Protein AF-A0A8G2F8Q6-F1 (afdb_monomer_lite)

pLDDT: mean 84.45, std 9.4, range [53.5, 96.81]

Sequence (62 aa):
MPHPSANSSWFTFDTPAHSDLRVYAFSGTEEVHKPYEFEIELVHDSACLDFAELLGRPACLG

Secondary structure (DSSP, 8-state):
-PPPPTTS-SSBEE-SS-TT-EEEEEEEE--TTS--EEEEEEE-S-S----TTTTTS--EE-

Organism: Desulfomicrobium norvegicum (strain DSM 1741 / NCIMB 8310) (NCBI:txid52561)

Structure (mmCIF, N/CA/C/O backbone):
data_AF-A0A8G2F8Q6-F1
#
_entry.id   AF-A0A8G2F8Q6-F1
#
loop_
_atom_site.group_PDB
_atom_site.id
_atom_site.type_symbol
_atom_site.label_atom_id
_atom_site.label_alt_id
_atom_site.label_comp_id
_atom_site.label_asym_id
_atom_site.label_entity_id
_atom_site.label_seq_id
_atom_site.pdbx_PDB_ins_code
_atom_site.Cartn_x
_atom_site.Cartn_y
_atom_site.Cartn_z
_atom_site.occupancy
_atom_site.B_iso_or_equiv
_atom_site.auth_seq_id
_atom_site.auth_comp_id
_atom_site.auth_asym_id
_atom_site.auth_atom_id
_atom_site.pdbx_PDB_model_num
ATOM 1 N N . MET A 1 1 ? 7.721 18.852 8.788 1.00 53.50 1 MET A N 1
ATOM 2 C CA . MET A 1 1 ? 8.391 17.593 8.404 1.00 53.50 1 MET A CA 1
ATOM 3 C C . MET A 1 1 ? 9.263 17.870 7.189 1.00 53.50 1 MET A C 1
ATOM 5 O O . MET A 1 1 ? 8.858 18.715 6.395 1.00 53.50 1 MET A O 1
ATOM 9 N N . PRO A 1 2 ? 10.462 17.275 7.070 1.00 59.12 2 PRO A N 1
ATOM 10 C CA . PRO A 1 2 ? 11.276 17.423 5.867 1.00 59.12 2 PRO A CA 1
ATOM 11 C C . PRO A 1 2 ? 10.503 16.886 4.658 1.00 59.12 2 PRO A C 1
ATOM 13 O O . PRO A 1 2 ? 9.868 15.842 4.755 1.00 59.12 2 PRO A O 1
ATOM 16 N N . HIS A 1 3 ? 10.530 17.623 3.549 1.00 68.12 3 HIS A N 1
ATOM 17 C CA . HIS A 1 3 ? 9.954 17.165 2.289 1.00 68.12 3 HIS A CA 1
ATOM 18 C C . HIS A 1 3 ? 10.897 16.099 1.703 1.00 68.12 3 HIS A C 1
ATOM 20 O O . HIS A 1 3 ? 12.078 16.405 1.512 1.00 68.12 3 HIS A O 1
ATOM 26 N N . PRO A 1 4 ? 10.441 14.863 1.442 1.00 68.00 4 PRO A N 1
ATOM 27 C CA . PRO A 1 4 ? 11.236 13.863 0.766 1.00 68.00 4 PRO A CA 1
ATOM 28 C C . PRO A 1 4 ? 11.587 14.379 -0.627 1.00 68.00 4 PRO A C 1
ATOM 30 O O . PRO A 1 4 ? 10.922 15.253 -1.192 1.00 68.00 4 PRO A O 1
ATOM 33 N N . SER A 1 5 ? 12.687 13.881 -1.179 1.00 74.75 5 SER A N 1
ATOM 34 C CA . SER A 1 5 ? 13.040 14.223 -2.553 1.00 74.75 5 SER A CA 1
ATOM 35 C C . SER A 1 5 ? 11.917 13.788 -3.504 1.00 74.75 5 SER A C 1
ATOM 37 O O . SER A 1 5 ? 11.154 12.884 -3.176 1.00 74.75 5 SER A O 1
ATOM 39 N N . ALA A 1 6 ? 11.826 14.385 -4.695 1.00 68.50 6 ALA A N 1
ATOM 40 C CA . ALA A 1 6 ? 10.804 14.007 -5.680 1.00 68.50 6 ALA A CA 1
ATOM 41 C C . ALA A 1 6 ? 10.804 12.499 -6.018 1.00 68.50 6 ALA A C 1
ATOM 43 O O . ALA A 1 6 ? 9.788 11.967 -6.446 1.00 68.50 6 ALA A O 1
ATOM 44 N N . ASN A 1 7 ? 11.930 11.814 -5.789 1.00 70.62 7 ASN A N 1
ATOM 45 C CA . ASN A 1 7 ? 12.111 10.387 -6.053 1.00 70.62 7 ASN A CA 1
ATOM 46 C C . ASN A 1 7 ? 11.974 9.522 -4.789 1.00 70.62 7 ASN A C 1
ATOM 48 O O . ASN A 1 7 ? 12.401 8.369 -4.782 1.00 70.62 7 ASN A O 1
ATOM 52 N N . SER A 1 8 ? 11.462 10.077 -3.692 1.00 70.00 8 SER A N 1
ATOM 53 C CA . SER A 1 8 ? 11.331 9.383 -2.415 1.00 70.00 8 SER A CA 1
ATOM 54 C C . SER A 1 8 ? 9.884 9.459 -1.944 1.00 70.00 8 SER A C 1
ATOM 56 O O . SER A 1 8 ? 9.322 10.546 -1.822 1.00 70.00 8 SER A O 1
ATOM 58 N N . SER A 1 9 ? 9.283 8.303 -1.675 1.00 73.25 9 SER A N 1
ATOM 59 C CA . SER A 1 9 ? 7.934 8.239 -1.119 1.00 73.25 9 SER A CA 1
ATOM 60 C C . SER A 1 9 ? 7.916 8.793 0.310 1.00 73.25 9 SER A C 1
ATOM 62 O O . SER A 1 9 ? 8.871 8.619 1.067 1.00 73.25 9 SER A O 1
ATOM 64 N N . TRP A 1 10 ? 6.823 9.466 0.677 1.00 75.12 10 TRP A N 1
ATOM 65 C CA . TRP A 1 10 ? 6.566 9.882 2.062 1.00 75.12 10 TRP A CA 1
ATOM 66 C C . TRP A 1 10 ? 6.228 8.698 2.972 1.00 75.12 10 TRP A C 1
ATOM 68 O O . TRP A 1 10 ? 6.491 8.774 4.168 1.00 75.12 10 TRP A O 1
ATOM 78 N N . PHE A 1 11 ? 5.658 7.642 2.384 1.00 82.06 11 PHE A N 1
ATOM 79 C CA . PHE A 1 11 ? 5.209 6.427 3.054 1.00 82.06 11 PHE A CA 1
ATOM 80 C C . PHE A 1 11 ? 5.579 5.192 2.226 1.00 82.06 11 PHE A C 1
ATOM 82 O O . PHE A 1 11 ? 5.664 5.277 0.995 1.00 82.06 11 PHE A O 1
ATOM 89 N N . THR A 1 12 ? 5.761 4.048 2.877 1.00 86.31 12 THR A N 1
ATOM 90 C CA . THR A 1 12 ? 5.873 2.738 2.215 1.00 86.31 12 THR A CA 1
ATOM 91 C C . THR A 1 12 ? 4.520 2.036 2.161 1.00 86.31 12 THR A C 1
ATOM 93 O O . THR A 1 12 ? 3.626 2.336 2.949 1.00 86.31 12 THR A O 1
ATOM 96 N N . PHE A 1 13 ? 4.352 1.116 1.208 1.00 88.69 13 PHE A N 1
ATOM 97 C CA . PHE A 1 13 ? 3.170 0.261 1.109 1.00 88.69 13 PHE A CA 1
ATOM 98 C C . PHE A 1 13 ? 3.577 -1.187 1.372 1.00 88.69 13 PHE A C 1
ATOM 100 O O . PHE A 1 13 ? 4.091 -1.869 0.488 1.00 88.69 13 PHE A O 1
ATOM 107 N N . ASP A 1 14 ? 3.353 -1.647 2.599 1.00 88.19 14 ASP A N 1
ATOM 108 C CA . ASP A 1 14 ? 3.724 -2.991 3.021 1.00 88.19 14 ASP A CA 1
ATOM 109 C C . ASP A 1 14 ? 2.553 -3.951 2.807 1.00 88.19 14 ASP A C 1
ATOM 111 O O . ASP A 1 14 ? 1.484 -3.836 3.417 1.00 88.19 14 ASP A O 1
ATOM 115 N N . THR A 1 15 ? 2.774 -4.934 1.939 1.00 83.19 15 THR A N 1
ATOM 116 C CA . THR A 1 15 ? 1.823 -6.001 1.630 1.00 83.19 15 THR A CA 1
ATOM 117 C C . THR A 1 15 ? 2.549 -7.347 1.548 1.00 83.19 15 THR A C 1
ATOM 119 O O . THR A 1 15 ? 3.694 -7.397 1.095 1.00 83.19 15 THR A O 1
ATOM 122 N N . PRO A 1 16 ? 1.912 -8.465 1.946 1.00 75.94 16 PRO A N 1
ATOM 123 C CA . PRO A 1 16 ? 2.519 -9.792 1.843 1.00 75.94 16 PRO A CA 1
ATOM 124 C C . PRO A 1 16 ? 2.853 -10.236 0.410 1.00 75.94 16 PRO A C 1
ATOM 126 O O . PRO A 1 16 ? 3.655 -11.151 0.247 1.00 75.94 16 PRO A O 1
ATOM 129 N N . ALA A 1 17 ? 2.211 -9.646 -0.605 1.00 73.19 17 ALA A N 1
ATOM 130 C CA . ALA A 1 17 ? 2.280 -10.118 -1.990 1.00 73.19 17 ALA A CA 1
ATOM 131 C C . ALA A 1 17 ? 3.333 -9.395 -2.850 1.00 73.19 17 ALA A C 1
ATOM 133 O O . ALA A 1 17 ? 3.951 -10.015 -3.708 1.00 73.19 17 ALA A O 1
ATOM 134 N N . HIS A 1 18 ? 3.558 -8.096 -2.624 1.00 72.31 18 HIS A N 1
ATOM 135 C CA . HIS A 1 18 ? 4.362 -7.250 -3.520 1.00 72.31 18 HIS A CA 1
ATOM 136 C C . HIS A 1 18 ? 5.158 -6.203 -2.737 1.00 72.31 18 HIS A C 1
ATOM 138 O O . HIS A 1 18 ? 4.645 -5.127 -2.438 1.00 72.31 18 HIS A O 1
ATOM 144 N N . SER A 1 19 ? 6.420 -6.502 -2.427 1.00 71.31 19 SER A N 1
ATOM 145 C CA . SER A 1 19 ? 7.306 -5.609 -1.657 1.00 71.31 19 SER A CA 1
ATOM 146 C C . SER A 1 19 ? 7.768 -4.362 -2.412 1.00 71.31 19 SER A C 1
ATOM 148 O O . SER A 1 19 ? 8.300 -3.436 -1.806 1.00 71.31 19 SER A O 1
ATOM 150 N N . ASP A 1 20 ? 7.592 -4.339 -3.732 1.00 85.44 20 ASP A N 1
ATOM 151 C CA . ASP A 1 20 ? 8.263 -3.371 -4.602 1.00 85.44 20 ASP A CA 1
ATOM 152 C C . ASP A 1 20 ? 7.326 -2.229 -5.044 1.00 85.44 20 ASP A C 1
ATOM 154 O O . ASP A 1 20 ? 7.737 -1.318 -5.771 1.00 85.44 20 ASP A O 1
ATOM 158 N N . LEU A 1 21 ? 6.059 -2.263 -4.609 1.00 87.56 21 LEU A N 1
ATOM 159 C CA . LEU A 1 21 ? 5.085 -1.193 -4.825 1.00 87.56 21 LEU A CA 1
ATOM 160 C C . LEU A 1 21 ? 5.490 0.054 -4.034 1.00 87.56 21 LEU A C 1
ATOM 162 O O . LEU A 1 21 ? 5.749 -0.001 -2.834 1.00 87.56 21 LEU A O 1
ATOM 166 N N . ARG A 1 22 ? 5.500 1.207 -4.703 1.00 87.94 22 ARG A N 1
ATOM 167 C CA . ARG A 1 22 ? 5.820 2.499 -4.081 1.00 87.94 22 ARG A CA 1
ATOM 168 C C . ARG A 1 22 ? 4.601 3.406 -4.096 1.00 87.94 22 ARG A C 1
ATOM 170 O O . ARG A 1 22 ? 3.875 3.451 -5.087 1.00 87.94 22 ARG A O 1
ATOM 177 N N . VAL A 1 23 ? 4.400 4.158 -3.017 1.00 89.25 23 VAL A N 1
ATOM 178 C CA . VAL A 1 23 ? 3.304 5.130 -2.921 1.00 89.25 23 VAL A CA 1
ATOM 179 C C . VAL A 1 23 ? 3.674 6.380 -3.712 1.00 89.25 23 VAL A C 1
ATOM 181 O O . VAL A 1 23 ? 4.709 7.001 -3.446 1.00 89.25 23 VAL A O 1
ATOM 184 N N . TYR A 1 24 ? 2.826 6.735 -4.675 1.00 88.19 24 TYR A N 1
ATOM 185 C CA . TYR A 1 24 ? 2.897 7.986 -5.425 1.00 88.19 24 TYR A CA 1
ATOM 186 C C . TYR A 1 24 ? 2.011 9.060 -4.790 1.00 88.19 24 TYR A C 1
ATOM 188 O O . TYR A 1 24 ? 2.481 10.166 -4.524 1.00 88.19 24 TYR A O 1
ATOM 196 N N . ALA A 1 25 ? 0.760 8.712 -4.481 1.00 88.50 25 ALA A N 1
ATOM 197 C CA . ALA A 1 25 ? -0.186 9.593 -3.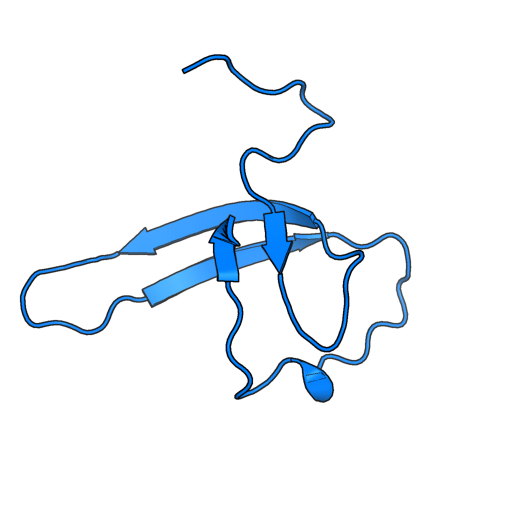811 1.00 88.50 25 ALA A CA 1
ATOM 198 C C . ALA A 1 25 ? -1.024 8.828 -2.782 1.00 88.50 25 ALA A C 1
ATOM 200 O O . ALA A 1 25 ? -1.246 7.622 -2.895 1.00 88.50 25 ALA A O 1
ATOM 201 N N . PHE A 1 26 ? -1.481 9.556 -1.771 1.00 90.25 26 PHE A N 1
ATOM 202 C CA . PHE A 1 26 ? -2.347 9.059 -0.712 1.00 90.25 26 PHE A CA 1
ATOM 203 C C . PHE A 1 26 ? -3.386 10.129 -0.398 1.00 90.25 26 PHE A C 1
ATOM 205 O O . PHE A 1 26 ? -3.038 11.291 -0.164 1.00 90.25 26 PHE A O 1
ATOM 212 N N . SER A 1 27 ? -4.654 9.742 -0.385 1.00 92.38 27 SER A N 1
ATOM 213 C CA . SER A 1 27 ? -5.755 10.613 0.008 1.00 92.38 27 SER A CA 1
ATOM 214 C C . SER A 1 27 ? -6.857 9.803 0.683 1.00 92.38 27 SER A C 1
ATOM 216 O O . SER A 1 27 ? -6.856 8.576 0.644 1.00 92.38 27 SER A O 1
ATOM 218 N N . GLY A 1 28 ? -7.792 10.476 1.345 1.00 94.06 28 GLY A N 1
ATOM 219 C CA . GLY A 1 28 ? -8.931 9.805 1.952 1.00 94.06 28 GLY A CA 1
ATOM 220 C C . GLY A 1 28 ? -9.525 10.578 3.111 1.00 94.06 28 GLY A C 1
ATOM 221 O O . GLY A 1 28 ? -9.174 11.734 3.362 1.00 94.06 28 GLY A O 1
ATOM 222 N N . THR A 1 29 ? -10.445 9.922 3.809 1.00 94.25 29 THR A N 1
ATOM 223 C CA . THR A 1 29 ? -11.186 10.516 4.921 1.00 94.25 29 THR A CA 1
ATOM 224 C C . THR A 1 29 ? -11.236 9.574 6.111 1.00 94.25 29 THR A C 1
ATOM 226 O O . THR A 1 29 ? -11.440 8.367 5.977 1.00 94.25 29 THR A O 1
ATOM 229 N N . GLU A 1 30 ? -11.064 10.157 7.292 1.00 95.25 30 GLU A N 1
ATOM 230 C CA . GLU A 1 30 ? -11.240 9.488 8.571 1.00 95.25 30 GLU A CA 1
ATOM 231 C C . GLU A 1 30 ? -12.143 10.365 9.441 1.00 95.25 30 GLU A C 1
ATOM 233 O O . GLU A 1 30 ? -11.874 11.549 9.654 1.00 95.25 30 GLU A O 1
ATOM 238 N N . GLU A 1 31 ? -13.242 9.788 9.924 1.00 96.75 31 GLU A N 1
ATOM 239 C CA . GLU A 1 31 ? -14.220 10.471 10.765 1.00 96.75 31 GLU A CA 1
ATOM 240 C C . GLU A 1 31 ? -14.594 9.599 11.964 1.00 96.75 31 GLU A C 1
ATOM 242 O O . GLU A 1 31 ? -14.690 8.374 11.876 1.00 96.75 31 GLU A O 1
ATOM 247 N N . VAL A 1 32 ? -14.866 10.237 13.104 1.00 96.81 32 VAL A N 1
ATOM 248 C CA . VAL A 1 32 ? -15.252 9.521 14.324 1.00 96.81 32 VAL A CA 1
ATOM 249 C C . VAL A 1 32 ? -16.552 8.744 14.086 1.00 96.81 32 VAL A C 1
ATOM 251 O O . VAL A 1 32 ? -17.525 9.284 13.562 1.00 96.81 32 VAL A O 1
ATOM 254 N N . HIS A 1 33 ? -16.580 7.479 14.517 1.00 95.81 33 HIS A N 1
ATOM 255 C CA . HIS A 1 33 ? -17.712 6.554 14.351 1.00 95.81 33 HIS 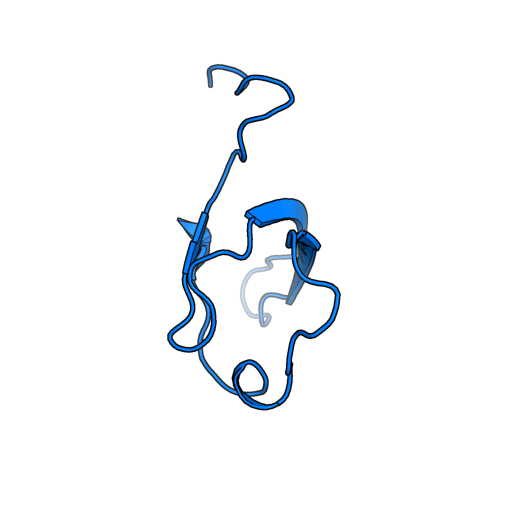A CA 1
ATOM 256 C C . 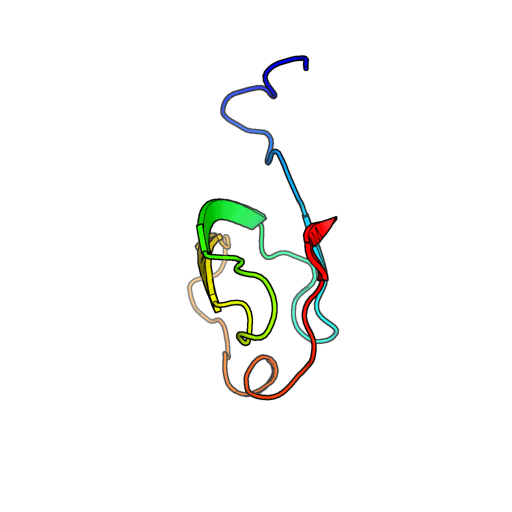HIS A 1 33 ? -18.065 6.190 12.900 1.00 95.81 33 HIS A C 1
ATOM 258 O O . HIS A 1 33 ? -19.140 5.635 12.662 1.00 95.81 33 HIS A O 1
ATOM 264 N N . LYS A 1 34 ? -17.169 6.435 11.939 1.00 96.56 34 LYS A N 1
ATOM 265 C CA . LYS A 1 34 ? -17.294 5.929 10.570 1.00 96.56 34 LYS A CA 1
ATOM 266 C C . LYS A 1 34 ? -16.073 5.085 10.195 1.00 96.56 34 LYS A C 1
ATOM 268 O O . LYS A 1 34 ? -14.993 5.309 10.739 1.00 96.56 34 LYS A O 1
ATOM 273 N N . PRO A 1 35 ? -16.223 4.102 9.293 1.00 96.12 35 PRO A N 1
ATOM 274 C CA . PRO A 1 35 ? -15.073 3.452 8.680 1.00 96.12 35 PRO A CA 1
ATOM 275 C C . PRO A 1 35 ? -14.213 4.485 7.948 1.00 96.12 35 PRO A C 1
ATOM 277 O O . PRO A 1 35 ? -14.751 5.403 7.331 1.00 96.12 35 PRO A O 1
ATOM 280 N N . TYR A 1 36 ? -12.895 4.320 8.017 1.00 94.00 36 TYR A N 1
ATOM 281 C CA . TYR A 1 36 ? -11.980 5.081 7.178 1.00 94.00 36 TYR A CA 1
ATOM 282 C C . TYR A 1 36 ? -12.062 4.594 5.731 1.00 94.00 36 TYR A C 1
ATOM 284 O O . TYR A 1 36 ? -12.334 3.418 5.469 1.00 94.00 36 TYR A O 1
ATOM 292 N N . GLU A 1 37 ? -11.767 5.492 4.800 1.00 94.75 37 GLU A N 1
ATOM 293 C CA . GLU A 1 37 ? -11.618 5.165 3.387 1.00 94.75 37 GLU A CA 1
ATOM 294 C C . GLU A 1 37 ? -10.423 5.926 2.825 1.00 94.75 37 GLU A C 1
ATOM 296 O O . GLU A 1 37 ? -10.335 7.150 2.965 1.00 94.75 37 GLU A O 1
ATOM 301 N N . PHE A 1 38 ? -9.498 5.187 2.214 1.00 93.31 38 PHE A N 1
ATOM 302 C CA . PHE A 1 38 ? -8.267 5.725 1.655 1.00 93.31 38 PHE A CA 1
ATOM 303 C C . PHE A 1 38 ? -8.104 5.289 0.202 1.00 93.31 38 PHE A C 1
ATOM 305 O O . PHE A 1 38 ? -8.260 4.111 -0.122 1.00 93.31 38 PHE A O 1
ATOM 312 N N . GLU A 1 39 ? -7.737 6.241 -0.647 1.00 93.69 39 GLU A N 1
ATOM 313 C CA . GLU A 1 39 ? -7.293 6.015 -2.015 1.00 93.69 39 GLU A CA 1
ATOM 314 C C . GLU A 1 39 ? -5.768 6.120 -2.060 1.00 93.69 39 GLU A C 1
ATOM 316 O O . GLU A 1 39 ? -5.169 7.086 -1.571 1.00 93.69 39 GLU A O 1
ATOM 321 N N . ILE A 1 40 ? -5.137 5.093 -2.624 1.00 91.25 40 ILE A N 1
ATOM 322 C CA . ILE A 1 40 ? -3.684 4.969 -2.691 1.00 91.25 40 ILE A CA 1
ATOM 323 C C . ILE A 1 40 ? -3.297 4.776 -4.152 1.00 91.25 40 ILE A C 1
ATOM 325 O O . ILE A 1 40 ? -3.670 3.781 -4.775 1.00 91.25 40 ILE A O 1
ATOM 329 N N . GLU A 1 41 ? -2.516 5.709 -4.685 1.00 91.19 41 GLU A N 1
ATOM 330 C CA . GLU A 1 41 ? -1.915 5.573 -6.007 1.00 91.19 41 GLU A CA 1
ATOM 331 C C . GLU A 1 41 ? -0.552 4.900 -5.859 1.00 91.19 41 GLU A C 1
ATOM 333 O O . GLU A 1 41 ? 0.362 5.434 -5.220 1.00 91.19 41 GLU A O 1
ATOM 338 N N . LEU A 1 42 ? -0.422 3.714 -6.450 1.00 89.06 42 LEU A N 1
ATOM 339 C CA . LEU A 1 42 ? 0.778 2.890 -6.380 1.00 89.06 42 LEU A CA 1
ATOM 340 C C . LEU A 1 42 ? 1.486 2.851 -7.732 1.00 89.06 42 LEU A C 1
ATOM 342 O O . LEU A 1 42 ? 0.852 2.758 -8.782 1.00 89.06 42 LEU A O 1
ATOM 346 N N . VAL A 1 43 ? 2.816 2.870 -7.696 1.00 88.94 43 VAL A N 1
ATOM 347 C CA . VAL A 1 43 ? 3.671 2.704 -8.875 1.00 88.94 43 VAL A CA 1
ATOM 348 C C . VAL A 1 43 ? 4.584 1.500 -8.709 1.00 88.94 43 VAL A C 1
ATOM 350 O O . VAL A 1 43 ? 5.039 1.183 -7.609 1.00 88.94 43 VAL A O 1
ATOM 353 N N . HIS A 1 44 ? 4.870 0.841 -9.826 1.00 87.75 44 HIS A N 1
ATOM 354 C CA . HIS A 1 44 ? 5.750 -0.314 -9.895 1.00 87.75 44 HIS A CA 1
ATOM 355 C C . HIS A 1 44 ? 6.455 -0.351 -11.249 1.00 87.75 44 HIS A C 1
ATOM 357 O O . HIS A 1 44 ? 5.897 0.090 -12.253 1.00 87.75 44 HIS A O 1
ATOM 363 N N . ASP A 1 45 ? 7.671 -0.893 -11.283 1.00 88.12 45 ASP A N 1
ATOM 364 C CA . ASP A 1 45 ? 8.491 -0.894 -12.499 1.00 88.12 45 ASP A CA 1
ATOM 365 C C . ASP A 1 45 ? 8.064 -1.991 -13.496 1.00 88.12 45 ASP A C 1
ATOM 367 O O . ASP A 1 45 ? 8.294 -1.870 -14.699 1.00 88.12 45 ASP A O 1
ATOM 371 N N . SER A 1 46 ? 7.405 -3.056 -13.019 1.00 86.81 46 SER A N 1
ATOM 372 C CA . SER A 1 46 ? 6.804 -4.092 -13.874 1.00 86.81 46 SER A CA 1
ATOM 373 C C . SER A 1 46 ? 5.368 -3.746 -14.258 1.00 86.81 46 SER A C 1
ATOM 375 O O . SER A 1 46 ? 4.543 -3.465 -13.389 1.00 86.81 46 SER A O 1
ATOM 377 N N . ALA A 1 47 ? 5.050 -3.898 -15.546 1.00 83.75 47 ALA A N 1
ATOM 378 C CA . ALA A 1 47 ? 3.689 -3.813 -16.080 1.00 83.75 47 ALA A CA 1
ATOM 379 C C . ALA A 1 47 ? 2.852 -5.092 -15.859 1.00 83.75 47 ALA A C 1
ATOM 381 O O . ALA A 1 47 ? 1.664 -5.104 -16.169 1.00 83.75 47 ALA A O 1
ATOM 382 N N . CYS A 1 48 ? 3.456 -6.176 -15.360 1.00 83.62 48 CYS A N 1
ATOM 383 C CA . CYS A 1 48 ? 2.800 -7.470 -15.155 1.00 83.62 48 CYS A CA 1
ATOM 384 C C . CYS A 1 48 ? 2.600 -7.748 -13.660 1.00 83.62 48 CYS A C 1
ATOM 386 O O . CYS A 1 48 ? 3.202 -8.665 -13.103 1.00 83.62 48 CYS A O 1
ATOM 388 N N . LEU A 1 49 ? 1.790 -6.917 -13.007 1.00 83.62 49 LEU A N 1
ATOM 389 C CA . LEU A 1 49 ? 1.377 -7.114 -11.619 1.00 83.62 49 LEU A CA 1
ATOM 390 C C . LEU A 1 49 ? 0.066 -7.895 -11.557 1.00 83.62 49 LEU A C 1
ATOM 392 O O . LEU A 1 49 ? -0.911 -7.517 -12.204 1.00 83.62 49 LEU A O 1
ATOM 396 N N . ASP A 1 50 ? 0.041 -8.954 -10.749 1.00 83.38 50 ASP A N 1
ATOM 397 C CA . ASP A 1 50 ? -1.202 -9.620 -10.375 1.00 83.38 50 ASP A CA 1
ATOM 398 C C . ASP A 1 50 ? -1.764 -8.994 -9.094 1.00 83.38 50 ASP A C 1
ATOM 400 O O . ASP A 1 50 ? -1.187 -9.106 -8.009 1.00 83.38 50 ASP A O 1
ATOM 404 N N . PHE A 1 51 ? -2.906 -8.325 -9.228 1.00 82.44 51 PHE A N 1
ATOM 405 C CA . PHE A 1 51 ? -3.601 -7.683 -8.115 1.00 82.44 51 PHE A CA 1
ATOM 406 C C . PHE A 1 51 ? -4.486 -8.645 -7.319 1.00 82.44 51 PHE A C 1
ATOM 408 O O . PHE A 1 51 ? -4.949 -8.275 -6.240 1.00 82.44 51 PHE A O 1
ATOM 415 N N . ALA A 1 52 ? -4.728 -9.867 -7.805 1.00 86.56 52 ALA A N 1
ATOM 416 C CA . ALA A 1 52 ? -5.570 -10.835 -7.106 1.00 86.56 52 ALA A CA 1
ATOM 417 C C . ALA A 1 52 ? -5.033 -11.151 -5.702 1.00 86.56 52 ALA A C 1
ATOM 419 O O . ALA A 1 52 ? -5.812 -11.306 -4.763 1.00 86.56 52 ALA A O 1
ATOM 420 N N . GLU A 1 53 ? -3.709 -11.169 -5.542 1.00 80.75 53 GLU A N 1
ATOM 421 C CA . GLU A 1 53 ? -3.050 -11.406 -4.254 1.00 80.75 53 GLU A CA 1
ATOM 422 C C . GLU A 1 53 ? -3.126 -10.206 -3.295 1.00 80.75 53 GLU A C 1
ATOM 424 O O . GLU A 1 53 ? -2.908 -10.365 -2.095 1.00 80.75 53 GLU A O 1
ATOM 429 N N . LEU A 1 54 ? -3.473 -9.014 -3.793 1.00 83.00 54 LEU A N 1
ATOM 430 C CA . LEU A 1 54 ? -3.648 -7.805 -2.983 1.00 83.00 54 LEU A CA 1
ATOM 431 C C . LEU A 1 54 ? -5.068 -7.703 -2.403 1.00 83.00 54 LEU A C 1
ATOM 433 O O . LEU A 1 54 ? -5.274 -7.198 -1.300 1.00 83.00 54 LEU A O 1
ATOM 437 N N . LEU A 1 55 ? -6.065 -8.166 -3.160 1.00 86.56 55 LEU A N 1
ATOM 438 C CA . LEU A 1 55 ? -7.475 -7.971 -2.835 1.00 86.56 55 LEU A CA 1
ATOM 439 C C . LEU A 1 55 ? -7.887 -8.744 -1.574 1.00 86.56 55 LEU A C 1
ATOM 441 O O . LEU A 1 55 ? -7.666 -9.947 -1.430 1.00 86.56 55 LEU A O 1
ATOM 445 N N . GLY A 1 56 ? -8.526 -8.036 -0.639 1.00 86.81 56 GLY A N 1
ATOM 446 C CA . GLY A 1 56 ? -8.997 -8.614 0.623 1.00 86.81 56 GLY A CA 1
ATOM 447 C C . GLY A 1 56 ? -7.874 -9.045 1.573 1.00 86.81 56 GLY A C 1
ATOM 448 O O . GLY A 1 56 ? -8.139 -9.759 2.543 1.00 86.81 56 GLY A O 1
ATOM 449 N N . ARG A 1 57 ? -6.626 -8.646 1.301 1.00 86.81 57 ARG A N 1
ATOM 450 C CA . ARG A 1 57 ? -5.501 -8.766 2.230 1.00 86.81 57 ARG A CA 1
ATOM 451 C C . ARG A 1 57 ? -5.282 -7.428 2.944 1.00 86.81 57 ARG A C 1
ATOM 453 O O . ARG A 1 57 ? -5.554 -6.380 2.363 1.00 86.81 57 ARG A O 1
ATOM 460 N N . PRO A 1 58 ? -4.808 -7.443 4.201 1.00 88.75 58 PRO A N 1
ATOM 461 C CA . PRO A 1 58 ? -4.393 -6.217 4.862 1.00 88.75 58 PRO A CA 1
ATOM 462 C C . PRO A 1 58 ? -3.178 -5.623 4.143 1.00 88.75 58 PRO A C 1
ATOM 464 O O . PRO A 1 58 ? -2.277 -6.354 3.728 1.00 88.75 58 PRO A O 1
ATOM 467 N N . ALA A 1 59 ? -3.157 -4.300 4.055 1.00 86.94 59 ALA A N 1
ATOM 468 C CA . ALA A 1 59 ? -2.009 -3.525 3.623 1.00 86.94 59 ALA A CA 1
ATOM 469 C C . ALA A 1 59 ? -1.734 -2.439 4.661 1.00 86.94 59 ALA A C 1
ATOM 471 O O . ALA A 1 59 ? -2.670 -1.875 5.237 1.00 86.94 59 ALA A O 1
ATOM 472 N N . CYS A 1 60 ? -0.458 -2.171 4.906 1.00 88.12 60 CYS A N 1
ATOM 473 C CA . CYS A 1 60 ? -0.016 -1.198 5.892 1.00 88.12 60 CYS A CA 1
ATOM 474 C C . CYS A 1 60 ? 0.704 -0.045 5.193 1.00 88.12 60 CYS A C 1
ATOM 476 O O . CYS A 1 60 ? 1.478 -0.265 4.263 1.00 88.12 60 CYS A O 1
ATOM 478 N N . LEU A 1 61 ? 0.456 1.175 5.665 1.00 87.75 61 LEU A N 1
ATOM 479 C CA . LEU A 1 61 ? 1.224 2.356 5.283 1.00 87.75 61 LEU A CA 1
ATOM 480 C C . LEU A 1 61 ? 2.216 2.676 6.405 1.00 87.75 61 LEU A C 1
ATOM 482 O O . LEU A 1 61 ? 1.799 2.789 7.562 1.00 87.75 61 LEU A O 1
ATOM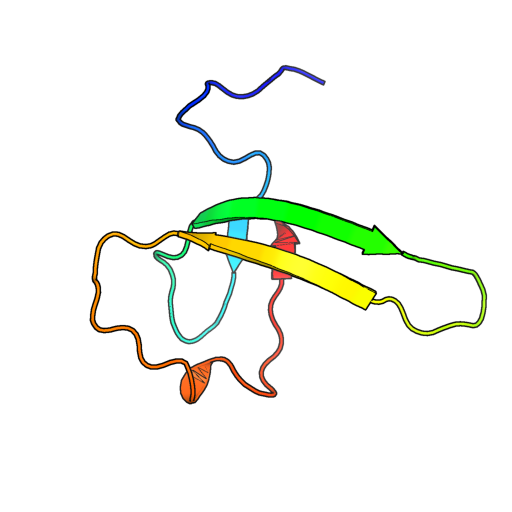 486 N N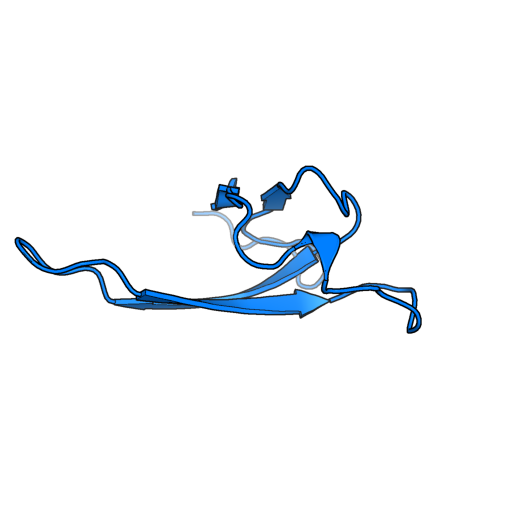 . GLY A 1 62 ? 3.502 2.760 6.058 1.00 80.94 62 GLY A N 1
ATOM 487 C CA . GLY A 1 62 ? 4.631 2.940 6.983 1.00 80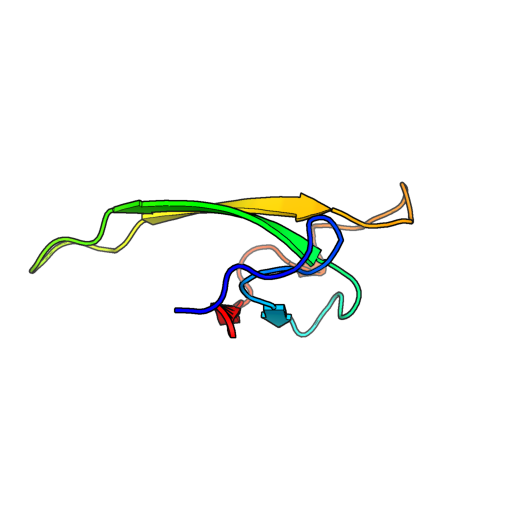.94 62 GLY A CA 1
ATOM 488 C C . GLY A 1 62 ? 5.411 4.222 6.755 1.00 80.94 62 GLY A C 1
ATOM 489 O O . GLY A 1 62 ? 5.384 4.727 5.612 1.00 80.94 62 GLY A O 1
#

Foldseek 3Di:
DDDDDQPDAPKAKDDPQDRAKGFPDKDWDDDPPDDTDIDTDIDHPDPDDDCPRVPPGDIDID

Radius of gyration: 13.18 Å; chains: 1; bounding box: 31×29×30 Å